Protein AF-A0A948SXX4-F1 (afdb_monomer_lite)

Radius of gyration: 22.9 Å; chains: 1; bounding box: 61×56×31 Å

Foldseek 3Di:
DKDKDKDKDLDVVVVVVVVVVCVVVQWAWDDWDDDDRMIMIMIMHDPDPDDDDPPPPPPDPDPDDDDDDPDDDDDD

Secondary structure (DSSP, 8-state):
-EEEEEEEES-HHHHHHHHHHHHHTTPEEEEEE--TT-EEEEEEEE--SS---------PPPPPPPPPP-------

Sequence (76 aa):
MLEYAALTSSDPSELARLMTERSAQGWEILQIVAPGSQVTAFARRAAIAGSVPSTAATVAPTPASPAPTPVSTPSP

Structure (mmCIF, N/CA/C/O backbone):
data_AF-A0A948SXX4-F1
#
_entry.id   AF-A0A948SXX4-F1
#
loop_
_atom_site.group_PDB
_atom_site.id
_atom_site.type_symbol
_atom_site.label_atom_id
_atom_site.label_alt_id
_atom_site.label_comp_id
_atom_site.label_asym_id
_atom_site.label_entity_id
_atom_site.label_seq_id
_atom_site.pdbx_PDB_ins_code
_atom_site.Cartn_x
_atom_site.Cartn_y
_atom_site.Cartn_z
_atom_site.occupancy
_atom_site.B_iso_or_equiv
_atom_site.auth_seq_id
_atom_site.auth_comp_id
_atom_site.auth_asym_id
_atom_site.auth_atom_id
_atom_site.pdbx_PDB_model_num
ATOM 1 N N . MET A 1 1 ? 16.892 1.871 -10.163 1.00 72.94 1 MET A N 1
ATOM 2 C CA . MET A 1 1 ? 16.637 2.851 -9.081 1.00 72.94 1 MET A CA 1
ATOM 3 C C . MET A 1 1 ? 15.448 2.348 -8.271 1.00 72.94 1 MET A C 1
ATOM 5 O O . MET A 1 1 ? 14.525 1.827 -8.886 1.00 72.94 1 MET A O 1
ATOM 9 N N . LEU A 1 2 ? 15.494 2.395 -6.936 1.00 81.88 2 LEU A N 1
ATOM 10 C CA . LEU A 1 2 ? 14.329 2.062 -6.104 1.00 81.88 2 LEU A CA 1
ATOM 11 C C . LEU A 1 2 ? 13.466 3.316 -5.948 1.00 81.88 2 LEU A C 1
ATOM 13 O O . LEU A 1 2 ? 13.977 4.360 -5.550 1.00 81.88 2 LEU A O 1
ATOM 17 N N . GLU A 1 3 ? 12.183 3.202 -6.263 1.00 88.44 3 GLU A N 1
ATOM 18 C CA . GLU A 1 3 ? 11.183 4.247 -6.075 1.00 88.44 3 GLU A CA 1
ATOM 19 C C . GLU A 1 3 ? 10.364 3.948 -4.816 1.00 88.44 3 GLU A C 1
ATOM 21 O O . GLU A 1 3 ? 10.026 2.794 -4.548 1.00 88.44 3 GLU A O 1
ATOM 26 N N . TYR A 1 4 ? 10.022 4.988 -4.057 1.00 88.75 4 TYR A N 1
ATOM 27 C CA . TYR A 1 4 ? 9.208 4.889 -2.845 1.00 88.75 4 TYR A CA 1
ATOM 28 C C . TYR A 1 4 ? 7.988 5.793 -2.954 1.00 88.75 4 TYR A C 1
ATOM 30 O O . TYR A 1 4 ? 8.040 6.856 -3.573 1.00 88.75 4 TYR A O 1
ATOM 38 N N . ALA A 1 5 ? 6.889 5.376 -2.336 1.00 88.81 5 ALA A N 1
ATOM 39 C CA . ALA A 1 5 ? 5.679 6.169 -2.248 1.00 88.81 5 ALA A CA 1
ATOM 40 C C . ALA A 1 5 ? 4.937 5.928 -0.940 1.00 88.81 5 ALA A C 1
ATOM 42 O O . ALA A 1 5 ? 4.948 4.825 -0.398 1.00 88.81 5 ALA A O 1
ATOM 43 N N . ALA A 1 6 ? 4.251 6.966 -0.480 1.00 90.56 6 ALA A N 1
ATOM 44 C CA . ALA A 1 6 ? 3.317 6.899 0.628 1.00 90.56 6 ALA A CA 1
ATOM 45 C C . ALA A 1 6 ? 1.913 7.223 0.108 1.00 90.56 6 ALA A C 1
ATOM 47 O O . ALA A 1 6 ? 1.727 8.200 -0.618 1.00 90.56 6 ALA A O 1
ATOM 48 N N . LEU A 1 7 ? 0.943 6.383 0.455 1.00 88.94 7 LEU A N 1
ATOM 49 C CA . LEU A 1 7 ? -0.475 6.593 0.191 1.00 88.94 7 LEU A CA 1
ATOM 50 C C . LEU A 1 7 ? -1.157 6.849 1.527 1.00 88.94 7 LEU A C 1
ATOM 52 O O . LEU A 1 7 ? -1.220 5.941 2.348 1.00 88.94 7 LEU A O 1
ATOM 56 N N . THR A 1 8 ? -1.647 8.064 1.748 1.00 90.38 8 THR A N 1
ATOM 57 C CA . THR A 1 8 ? -2.367 8.438 2.971 1.00 90.38 8 THR A CA 1
ATOM 58 C C . THR A 1 8 ? -3.829 8.691 2.640 1.00 90.38 8 THR A C 1
ATOM 60 O O . THR A 1 8 ? -4.125 9.458 1.727 1.00 90.38 8 THR A O 1
ATOM 63 N N . SER A 1 9 ? -4.731 8.057 3.385 1.00 86.69 9 SER A N 1
ATOM 64 C CA . SER A 1 9 ? -6.176 8.259 3.282 1.00 86.69 9 SER A CA 1
ATOM 65 C C . SER A 1 9 ? -6.840 8.097 4.648 1.00 86.69 9 SER A C 1
ATOM 67 O O . SER A 1 9 ? -6.439 7.241 5.439 1.00 86.69 9 SER A O 1
ATOM 69 N N . SER A 1 10 ? -7.887 8.882 4.901 1.00 87.31 10 SER A N 1
ATOM 70 C CA . SER A 1 10 ? -8.739 8.733 6.087 1.00 87.31 10 SER A CA 1
ATOM 71 C C . SER A 1 10 ? -9.763 7.610 5.914 1.00 87.31 10 SER A C 1
ATOM 73 O O . SER A 1 10 ? -10.292 7.107 6.901 1.00 87.31 10 SER A O 1
ATOM 75 N N . ASP A 1 11 ? -10.054 7.229 4.665 1.00 88.62 11 ASP A N 1
ATOM 76 C CA . ASP A 1 11 ? -10.973 6.141 4.339 1.00 88.62 11 ASP A CA 1
ATOM 77 C C . ASP A 1 11 ? -10.193 4.860 3.977 1.00 88.62 11 ASP A C 1
ATOM 79 O O . ASP A 1 11 ? -9.355 4.884 3.061 1.00 88.62 11 ASP A O 1
ATOM 83 N N . PRO A 1 12 ? -10.444 3.738 4.678 1.00 84.12 12 PRO A N 1
ATOM 84 C CA . PRO A 1 12 ? -9.722 2.489 4.456 1.00 84.12 12 PRO A CA 1
ATOM 85 C C . PRO A 1 12 ? -10.097 1.804 3.135 1.00 84.12 12 PRO A C 1
ATOM 87 O O . PRO A 1 12 ? -9.270 1.080 2.579 1.00 84.12 12 PRO A O 1
ATOM 90 N N . SER A 1 13 ? -11.305 2.032 2.612 1.00 89.00 13 SER A N 1
ATOM 91 C CA . SER A 1 13 ? -11.771 1.419 1.361 1.00 89.00 13 SER A CA 1
ATOM 92 C C . SER A 1 13 ? -11.074 2.055 0.160 1.00 89.00 13 SER A C 1
ATOM 94 O O . SER A 1 13 ? -10.557 1.349 -0.708 1.00 89.00 13 SER A O 1
ATOM 96 N N . GLU A 1 14 ? -10.974 3.384 0.153 1.00 90.50 14 GLU A N 1
ATOM 97 C CA . GLU A 1 14 ? -10.190 4.143 -0.823 1.00 90.50 14 GLU A CA 1
ATOM 98 C C . GLU A 1 14 ? -8.710 3.754 -0.766 1.00 90.50 14 GLU A C 1
ATOM 100 O O . GLU A 1 14 ? -8.096 3.502 -1.805 1.00 90.50 14 GLU A O 1
ATOM 105 N N . LEU A 1 15 ? -8.133 3.616 0.437 1.00 89.69 15 LEU A N 1
ATOM 106 C CA . LEU A 1 15 ? -6.740 3.188 0.569 1.00 89.69 15 LEU A CA 1
ATOM 107 C C . LEU A 1 15 ? -6.521 1.792 -0.022 1.00 89.69 15 LEU A C 1
ATOM 109 O O . LEU A 1 15 ? -5.581 1.599 -0.792 1.00 89.69 15 LEU A O 1
ATOM 113 N N . ALA A 1 16 ? -7.391 0.830 0.293 1.00 89.44 16 ALA A N 1
ATOM 114 C CA . ALA A 1 16 ? -7.304 -0.523 -0.249 1.00 89.44 16 ALA A CA 1
ATOM 115 C C . ALA A 1 16 ? -7.386 -0.526 -1.784 1.00 89.44 16 ALA A C 1
ATOM 117 O O . ALA A 1 16 ? -6.625 -1.238 -2.450 1.00 89.44 16 ALA A O 1
ATOM 118 N N . ARG A 1 17 ? -8.250 0.320 -2.361 1.00 93.12 17 ARG A N 1
ATOM 119 C CA . ARG A 1 17 ? -8.358 0.503 -3.813 1.00 93.12 17 ARG A CA 1
ATOM 120 C C . ARG A 1 17 ? -7.054 1.033 -4.409 1.00 93.12 17 ARG A C 1
ATOM 122 O O . ARG A 1 17 ? -6.530 0.444 -5.353 1.00 93.12 17 ARG A O 1
ATOM 129 N N . LEU A 1 18 ? -6.492 2.089 -3.820 1.00 90.81 18 LEU A N 1
ATOM 130 C CA . LEU A 1 18 ? -5.234 2.697 -4.262 1.00 90.81 18 LEU A CA 1
ATOM 131 C C . LEU A 1 18 ? -4.043 1.736 -4.131 1.00 90.81 18 LEU A C 1
ATOM 133 O O . LEU A 1 18 ? -3.180 1.689 -5.007 1.00 90.81 18 LEU A O 1
ATOM 137 N N . MET A 1 19 ? -3.994 0.940 -3.062 1.00 90.00 19 MET A N 1
ATOM 138 C CA . MET A 1 19 ? -2.963 -0.081 -2.858 1.00 90.00 19 MET A CA 1
ATOM 139 C C . 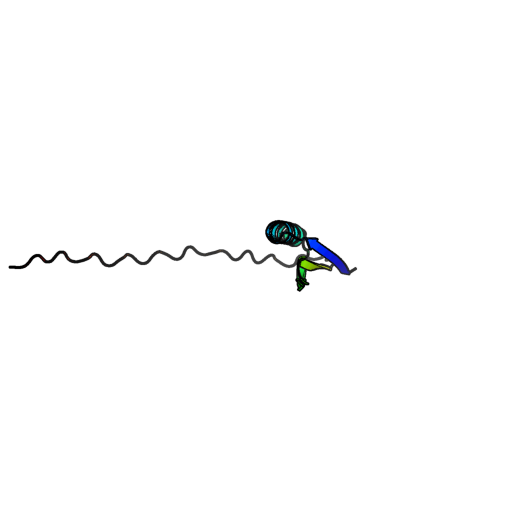MET A 1 19 ? -3.073 -1.216 -3.875 1.00 90.00 19 MET A C 1
ATOM 141 O O . MET A 1 19 ? -2.050 -1.680 -4.378 1.00 90.00 19 MET A O 1
ATOM 145 N N . THR A 1 20 ? -4.294 -1.635 -4.214 1.00 90.06 20 THR A N 1
ATOM 146 C CA . THR A 1 20 ? -4.543 -2.651 -5.247 1.00 90.06 20 THR A CA 1
ATOM 147 C C . THR A 1 20 ? -4.089 -2.152 -6.616 1.00 90.06 20 THR A C 1
ATOM 149 O O . THR A 1 20 ? -3.361 -2.846 -7.324 1.00 90.06 20 THR A O 1
ATOM 152 N N . GLU A 1 21 ? -4.439 -0.914 -6.965 1.00 90.75 21 GLU A N 1
ATOM 153 C CA . GLU A 1 21 ? -4.044 -0.297 -8.232 1.00 90.75 21 GLU A CA 1
ATOM 154 C C . GLU A 1 21 ? -2.523 -0.095 -8.328 1.00 90.75 21 GLU A C 1
ATOM 156 O O . GLU A 1 21 ? -1.910 -0.392 -9.354 1.00 90.75 21 GLU A O 1
ATOM 161 N N . ARG A 1 22 ? -1.882 0.344 -7.239 1.00 88.12 22 ARG A N 1
ATOM 162 C CA . ARG A 1 22 ? -0.417 0.411 -7.117 1.00 88.12 22 ARG A CA 1
ATOM 163 C C . ARG A 1 22 ? 0.224 -0.966 -7.280 1.00 88.12 22 ARG A C 1
ATOM 165 O O . ARG A 1 22 ? 1.206 -1.090 -8.009 1.00 88.12 22 ARG A O 1
ATOM 172 N N . SER A 1 23 ? -0.340 -1.994 -6.653 1.00 86.44 23 SER A N 1
ATOM 173 C CA . SER A 1 23 ? 0.169 -3.366 -6.752 1.00 86.44 23 SER A CA 1
ATOM 174 C C . SER A 1 23 ? 0.099 -3.896 -8.183 1.00 86.44 23 SER A C 1
ATOM 176 O O . SER A 1 23 ? 1.066 -4.481 -8.667 1.00 86.44 23 SER A O 1
ATOM 178 N N . ALA A 1 24 ? -0.982 -3.593 -8.909 1.00 87.69 24 ALA A N 1
ATOM 179 C CA . ALA A 1 24 ? -1.104 -3.906 -10.334 1.00 87.69 24 ALA A CA 1
ATOM 180 C C . ALA A 1 24 ? -0.051 -3.185 -11.200 1.00 87.69 24 ALA A C 1
ATOM 182 O O . ALA A 1 24 ? 0.399 -3.719 -12.209 1.00 87.69 24 ALA A O 1
ATOM 183 N N . GLN A 1 25 ? 0.397 -2.000 -10.780 1.00 87.44 25 GLN A N 1
ATOM 184 C CA . GLN A 1 25 ? 1.488 -1.246 -11.411 1.00 87.44 25 GLN A CA 1
ATOM 185 C C . GLN A 1 25 ? 2.896 -1.718 -10.986 1.00 87.44 25 GLN A C 1
ATOM 187 O O . GLN A 1 25 ? 3.890 -1.046 -11.283 1.00 87.44 25 GLN A O 1
ATOM 192 N N . GLY A 1 26 ? 2.998 -2.837 -10.263 1.00 86.94 26 GLY A N 1
ATOM 193 C CA . GLY A 1 26 ? 4.266 -3.404 -9.802 1.00 86.94 26 GLY A CA 1
ATOM 194 C C . GLY A 1 26 ? 4.840 -2.739 -8.550 1.00 86.94 26 GLY A C 1
ATOM 195 O O . GLY A 1 26 ? 6.035 -2.866 -8.289 1.00 86.94 26 GLY A O 1
ATOM 196 N N . TRP A 1 27 ? 4.026 -2.007 -7.785 1.00 90.75 27 TRP A N 1
ATOM 197 C CA . TRP A 1 27 ? 4.430 -1.507 -6.472 1.00 90.75 27 TRP A CA 1
ATOM 198 C C . TRP A 1 27 ? 4.203 -2.570 -5.398 1.00 90.75 27 TRP A C 1
ATOM 200 O O . TRP A 1 27 ? 3.120 -3.122 -5.265 1.00 90.75 27 TRP A O 1
ATOM 210 N N . GLU A 1 28 ? 5.210 -2.812 -4.576 1.00 88.62 28 GLU A N 1
ATOM 211 C CA . GLU A 1 28 ? 5.133 -3.686 -3.413 1.00 88.62 28 GLU A CA 1
ATOM 212 C C . GLU A 1 28 ? 4.797 -2.862 -2.168 1.00 88.62 28 GLU A C 1
ATOM 214 O O . GLU A 1 28 ? 5.495 -1.898 -1.843 1.00 88.62 28 GLU A O 1
ATOM 219 N N . ILE A 1 29 ? 3.739 -3.242 -1.456 1.00 89.50 29 ILE A N 1
ATOM 220 C CA . ILE A 1 29 ? 3.383 -2.638 -0.170 1.00 89.50 29 ILE A CA 1
ATOM 221 C C . ILE A 1 29 ? 4.294 -3.203 0.920 1.00 89.50 29 ILE A C 1
ATOM 223 O O . ILE A 1 29 ? 4.381 -4.413 1.099 1.00 89.50 29 ILE A O 1
ATOM 227 N N . LEU A 1 30 ? 4.930 -2.319 1.684 1.00 89.75 30 LEU A N 1
ATOM 228 C CA . LEU A 1 30 ? 5.861 -2.684 2.752 1.00 89.75 30 LEU A CA 1
ATOM 229 C C . LEU A 1 30 ? 5.217 -2.686 4.129 1.00 89.75 30 LEU A C 1
ATOM 231 O O . LEU A 1 30 ? 5.446 -3.584 4.931 1.00 89.75 30 LEU A O 1
ATOM 235 N N . GLN A 1 31 ? 4.473 -1.627 4.429 1.00 88.19 31 GLN A N 1
ATOM 236 C CA . GLN A 1 31 ? 3.920 -1.398 5.756 1.00 88.19 31 GLN A CA 1
ATOM 237 C C . GLN A 1 31 ? 2.721 -0.462 5.670 1.00 88.19 31 GLN A C 1
ATOM 239 O O . GLN A 1 31 ? 2.664 0.417 4.807 1.00 88.19 31 GLN A O 1
ATOM 244 N N . ILE A 1 32 ? 1.782 -0.648 6.590 1.00 89.50 32 ILE A N 1
ATOM 245 C CA . ILE A 1 32 ? 0.607 0.199 6.753 1.00 89.50 32 ILE A CA 1
ATOM 246 C C . ILE A 1 32 ? 0.619 0.698 8.192 1.00 89.50 32 ILE A C 1
ATOM 248 O O . ILE A 1 32 ? 0.702 -0.096 9.127 1.00 89.50 32 ILE A O 1
ATOM 252 N N . VAL A 1 33 ? 0.551 2.012 8.366 1.00 89.56 33 VAL A N 1
ATOM 253 C CA . VAL A 1 33 ? 0.568 2.680 9.666 1.00 89.56 33 VAL A CA 1
ATOM 254 C C . VAL A 1 33 ? -0.720 3.481 9.797 1.00 89.56 33 VAL A C 1
ATOM 256 O O . VAL A 1 33 ? -1.024 4.299 8.933 1.00 89.56 33 VAL A O 1
ATOM 259 N N . ALA A 1 34 ? -1.474 3.261 10.872 1.00 85.38 34 ALA A N 1
ATOM 260 C CA . ALA A 1 34 ? -2.752 3.930 11.119 1.00 85.38 34 ALA A CA 1
ATOM 261 C C . ALA A 1 34 ? -2.694 4.810 12.383 1.00 85.38 34 ALA A C 1
ATOM 263 O O . ALA A 1 34 ? -3.181 4.400 13.439 1.00 85.38 34 ALA A O 1
ATOM 264 N N . PRO A 1 35 ? -2.063 6.000 12.336 1.00 79.81 35 PRO A N 1
ATOM 265 C CA . PRO A 1 35 ? -2.083 6.915 13.468 1.00 79.81 35 PRO A CA 1
ATOM 266 C C . PRO A 1 35 ? -3.443 7.628 13.562 1.00 79.81 35 PRO A C 1
ATOM 268 O O . PRO A 1 35 ? -3.711 8.608 12.864 1.00 79.81 35 PRO A O 1
ATOM 271 N N . GLY A 1 36 ? -4.306 7.156 14.464 1.00 80.81 36 GLY A N 1
ATOM 272 C CA . GLY A 1 36 ? -5.580 7.810 14.775 1.00 80.81 36 GLY A CA 1
ATOM 273 C C . GLY A 1 36 ? -6.601 7.700 13.638 1.00 80.81 36 GLY A C 1
ATOM 274 O O . GLY A 1 36 ? -7.166 6.633 13.428 1.00 80.81 36 GLY A O 1
ATOM 275 N N . SER A 1 37 ? -6.865 8.808 12.936 1.00 80.56 37 SER A N 1
ATOM 276 C CA . SER A 1 37 ? -7.919 8.915 11.905 1.00 80.56 37 SER A CA 1
ATOM 277 C C . SER A 1 37 ? -7.422 8.806 10.461 1.00 80.56 37 SER A C 1
ATOM 279 O O . SER A 1 37 ? -8.218 8.939 9.537 1.00 80.56 37 SER A O 1
ATOM 281 N N . GLN A 1 38 ? -6.121 8.617 10.252 1.00 83.25 38 GLN A N 1
ATOM 282 C CA . GLN A 1 38 ? -5.508 8.512 8.928 1.00 83.25 38 GLN A CA 1
ATOM 283 C C . GLN A 1 38 ? -4.770 7.182 8.825 1.00 83.25 38 GLN A C 1
ATOM 285 O O . GLN A 1 38 ? -4.124 6.750 9.779 1.00 83.25 38 GLN A O 1
ATOM 290 N N . VAL A 1 39 ? -4.822 6.552 7.657 1.00 88.12 39 VAL A N 1
ATOM 291 C CA . VAL A 1 39 ? -4.086 5.326 7.354 1.00 88.12 39 VAL A CA 1
ATOM 292 C C . VAL A 1 39 ? -3.096 5.624 6.238 1.00 88.12 39 VAL A C 1
ATOM 294 O O . VAL A 1 39 ? -3.456 6.160 5.193 1.00 88.12 39 VAL A O 1
ATOM 297 N N . THR A 1 40 ? -1.827 5.305 6.474 1.00 89.56 40 THR A N 1
ATOM 298 C CA . THR A 1 40 ? -0.729 5.522 5.531 1.00 89.56 40 THR A CA 1
ATOM 299 C C . THR A 1 40 ? -0.097 4.197 5.143 1.00 89.56 40 THR A C 1
ATOM 301 O O . THR A 1 40 ? 0.438 3.493 5.993 1.00 89.56 40 THR A O 1
ATOM 304 N N . ALA A 1 41 ? -0.122 3.866 3.857 1.00 90.94 41 ALA A N 1
ATOM 305 C CA . ALA A 1 41 ? 0.567 2.717 3.293 1.00 90.94 41 ALA A CA 1
ATOM 306 C C . ALA A 1 41 ? 1.855 3.158 2.594 1.00 90.94 41 ALA A C 1
ATOM 308 O O . ALA A 1 41 ? 1.837 4.026 1.721 1.00 90.94 41 ALA A O 1
ATOM 309 N N . PHE A 1 42 ? 2.971 2.535 2.949 1.00 91.19 42 PHE A N 1
ATOM 310 C CA . PHE A 1 42 ? 4.252 2.743 2.290 1.00 91.19 42 PHE A CA 1
ATOM 311 C C . PHE A 1 42 ? 4.476 1.642 1.263 1.00 91.19 42 PHE A C 1
ATOM 313 O O . PHE A 1 42 ? 4.396 0.454 1.582 1.00 91.19 42 PHE A O 1
ATOM 320 N N . ALA A 1 43 ? 4.780 2.043 0.036 1.00 91.69 43 ALA A N 1
ATOM 321 C CA . ALA A 1 43 ? 5.023 1.160 -1.087 1.00 91.69 43 ALA A CA 1
ATOM 322 C C . ALA A 1 43 ? 6.389 1.449 -1.711 1.00 91.69 43 ALA A C 1
ATOM 324 O O . ALA A 1 43 ? 6.849 2.594 -1.729 1.00 91.69 43 ALA A O 1
ATOM 325 N N . ARG A 1 44 ? 7.024 0.422 -2.270 1.00 91.25 44 ARG A N 1
ATOM 326 C CA . ARG A 1 44 ? 8.234 0.561 -3.082 1.00 91.25 44 ARG A CA 1
ATOM 327 C C . ARG A 1 44 ? 8.046 -0.082 -4.442 1.00 91.25 44 ARG A C 1
ATOM 329 O O . ARG A 1 44 ? 7.362 -1.088 -4.568 1.00 91.25 44 ARG A O 1
ATOM 336 N N . ARG A 1 45 ? 8.707 0.457 -5.454 1.00 86.06 45 ARG A N 1
ATOM 337 C CA . ARG A 1 45 ? 8.852 -0.185 -6.756 1.00 86.06 45 ARG A CA 1
ATOM 338 C C . ARG A 1 45 ? 10.327 -0.212 -7.096 1.00 86.06 45 ARG A C 1
ATOM 340 O O . ARG A 1 45 ? 10.977 0.827 -7.184 1.00 86.06 45 ARG A O 1
ATOM 347 N N . ALA A 1 46 ? 10.882 -1.402 -7.269 1.00 74.38 46 ALA A N 1
ATOM 348 C CA . ALA A 1 46 ? 12.161 -1.500 -7.946 1.00 74.38 46 ALA A CA 1
ATOM 349 C C . ALA A 1 46 ? 11.919 -1.164 -9.423 1.00 74.38 46 ALA A C 1
ATOM 351 O O . ALA A 1 46 ? 10.987 -1.695 -10.023 1.00 74.38 46 ALA A O 1
ATOM 352 N N . ALA A 1 47 ? 12.737 -0.303 -10.030 1.00 61.75 47 ALA A N 1
ATOM 353 C CA . ALA A 1 47 ? 12.805 -0.228 -11.486 1.00 61.75 47 ALA A CA 1
ATOM 354 C C . ALA A 1 47 ? 13.412 -1.548 -11.995 1.00 61.75 47 ALA A C 1
ATOM 356 O O . ALA A 1 47 ? 14.624 -1.654 -12.180 1.00 61.75 47 ALA A O 1
ATOM 357 N N . ILE A 1 48 ? 12.589 -2.589 -12.101 1.00 56.44 48 ILE A N 1
ATOM 358 C CA . ILE A 1 48 ? 12.994 -3.910 -12.569 1.00 56.44 48 ILE A CA 1
ATOM 359 C C . ILE A 1 48 ? 12.919 -3.930 -14.094 1.00 56.44 48 ILE A C 1
ATOM 361 O O . ILE A 1 48 ? 11.846 -4.037 -14.682 1.00 56.44 48 ILE A O 1
ATOM 365 N N . ALA A 1 49 ? 14.086 -3.890 -14.737 1.00 50.66 49 ALA A N 1
ATOM 366 C CA . ALA A 1 49 ? 14.288 -4.622 -15.978 1.00 50.66 49 ALA A CA 1
ATOM 367 C C . ALA A 1 49 ? 14.309 -6.117 -15.615 1.00 50.66 49 ALA A C 1
ATOM 369 O O . ALA A 1 49 ? 15.362 -6.670 -15.313 1.00 50.66 49 ALA A O 1
ATOM 370 N N . GLY A 1 50 ? 13.137 -6.744 -15.531 1.00 50.81 50 GLY A N 1
ATOM 371 C CA . GLY A 1 50 ? 13.020 -8.167 -15.206 1.00 50.81 50 GLY A CA 1
ATOM 372 C C . GLY A 1 50 ? 11.832 -8.459 -14.306 1.00 50.81 50 GLY A C 1
ATOM 373 O O . GLY A 1 50 ? 11.895 -8.278 -13.094 1.00 50.81 50 GLY A O 1
ATOM 374 N N . SER A 1 51 ? 10.749 -8.907 -14.935 1.00 43.81 51 SER A N 1
ATOM 375 C CA . SER A 1 51 ? 9.538 -9.435 -14.317 1.00 43.81 51 SER A CA 1
ATOM 376 C C . SER A 1 51 ? 9.821 -10.364 -13.136 1.00 43.81 51 SER A C 1
ATOM 378 O O . SER A 1 51 ? 10.535 -11.354 -13.276 1.00 43.81 51 SER A O 1
ATOM 380 N N . VAL A 1 52 ? 9.157 -10.114 -12.009 1.00 50.81 52 VAL A N 1
ATOM 381 C CA . VAL A 1 52 ? 8.807 -11.186 -11.072 1.00 50.81 52 VAL A CA 1
ATOM 382 C C . VAL A 1 52 ? 7.436 -11.736 -11.480 1.00 50.81 52 VAL A C 1
ATOM 384 O O . VAL A 1 52 ? 6.541 -10.941 -11.784 1.00 50.81 52 VAL A O 1
ATOM 387 N N . PRO A 1 53 ? 7.247 -13.065 -11.562 1.00 48.78 53 PRO A N 1
ATOM 388 C CA . PRO A 1 53 ? 5.953 -13.623 -11.912 1.00 48.78 53 PRO A CA 1
ATOM 389 C C . PRO A 1 53 ? 4.953 -13.297 -10.804 1.00 48.78 53 PRO A C 1
ATOM 391 O O . PRO A 1 53 ? 5.157 -13.614 -9.633 1.00 48.78 53 PRO A O 1
ATOM 394 N N . SER A 1 54 ? 3.858 -12.653 -11.199 1.00 51.44 54 SER A N 1
ATOM 395 C CA . SER A 1 54 ? 2.658 -12.552 -10.385 1.00 51.44 54 SER A CA 1
ATOM 396 C C . SER A 1 54 ? 2.099 -13.968 -10.257 1.00 51.44 54 SER A C 1
ATOM 398 O O . SER A 1 54 ? 1.517 -14.500 -11.204 1.00 51.44 54 SER A O 1
ATOM 400 N N . THR A 1 55 ? 2.339 -14.628 -9.124 1.00 51.41 55 THR A N 1
ATOM 401 C CA . THR A 1 55 ? 1.672 -15.892 -8.807 1.00 51.41 55 THR A CA 1
ATOM 402 C C . THR A 1 55 ? 0.211 -15.567 -8.530 1.00 51.41 55 THR A C 1
ATOM 404 O O . THR A 1 55 ? -0.188 -15.345 -7.389 1.00 51.41 55 THR A O 1
ATOM 407 N N . ALA A 1 56 ? -0.588 -15.494 -9.593 1.00 47.94 56 ALA A N 1
ATOM 408 C CA . ALA A 1 56 ? -2.032 -15.552 -9.491 1.00 47.94 56 ALA A CA 1
ATOM 409 C C . ALA A 1 56 ? -2.367 -16.866 -8.777 1.00 47.94 56 ALA A C 1
ATOM 411 O O . ALA A 1 56 ? -2.231 -17.951 -9.347 1.00 47.94 56 ALA A O 1
ATOM 412 N N . ALA A 1 57 ? -2.738 -16.772 -7.501 1.00 51.19 57 ALA A N 1
ATOM 413 C CA . ALA A 1 57 ? -3.287 -17.891 -6.764 1.00 51.19 57 ALA A CA 1
ATOM 414 C C . ALA A 1 57 ? -4.568 -18.313 -7.490 1.00 51.19 57 ALA A C 1
ATOM 416 O O . ALA A 1 57 ? -5.618 -17.685 -7.363 1.00 51.19 57 ALA A O 1
ATOM 417 N N . THR A 1 58 ? -4.453 -19.354 -8.311 1.00 49.19 58 THR A N 1
ATOM 418 C CA . THR A 1 58 ? -5.599 -20.059 -8.870 1.00 49.19 58 THR A CA 1
ATOM 419 C C . THR A 1 58 ? -6.336 -20.653 -7.681 1.00 49.19 58 THR A C 1
ATOM 421 O O . THR A 1 58 ? -5.910 -21.657 -7.114 1.00 49.19 58 THR A O 1
ATOM 424 N N . VAL A 1 59 ? -7.409 -19.993 -7.252 1.00 55.34 59 VAL A N 1
ATOM 425 C CA . VAL A 1 59 ? -8.391 -20.583 -6.348 1.00 55.34 59 VAL A CA 1
ATOM 426 C C . VAL A 1 59 ? -9.009 -21.769 -7.080 1.00 55.34 59 VAL A C 1
ATOM 428 O O . VAL A 1 59 ? -9.885 -21.615 -7.927 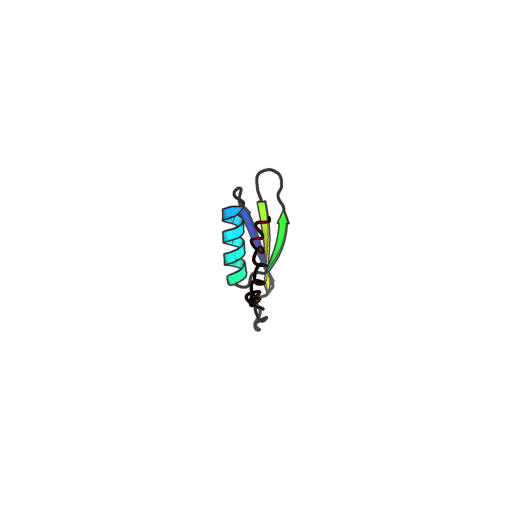1.00 55.34 59 VAL A O 1
ATOM 431 N N . ALA A 1 60 ? -8.490 -22.965 -6.808 1.00 51.94 60 ALA A N 1
ATOM 432 C CA . ALA A 1 60 ? -9.133 -24.196 -7.227 1.00 51.94 60 ALA A CA 1
ATOM 433 C C . ALA A 1 60 ? -10.534 -24.233 -6.588 1.00 51.94 60 ALA A C 1
ATOM 435 O O . ALA A 1 60 ? -10.638 -24.032 -5.372 1.00 51.94 60 ALA A O 1
ATOM 436 N N . PRO A 1 61 ? -11.615 -24.467 -7.354 1.00 51.12 61 PRO A N 1
ATOM 437 C CA . PRO A 1 61 ? -12.924 -24.668 -6.756 1.00 51.12 61 PRO A CA 1
ATOM 438 C C . PRO A 1 61 ? -12.847 -25.918 -5.878 1.00 51.12 61 PRO A C 1
ATOM 440 O O . PRO A 1 61 ? -12.570 -27.015 -6.360 1.00 51.12 61 PRO A O 1
ATOM 443 N N . THR A 1 62 ? -13.052 -25.755 -4.573 1.00 61.28 62 THR A N 1
ATOM 444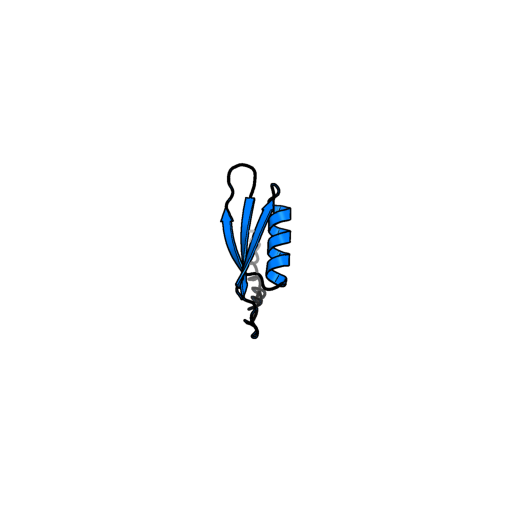 C CA . THR A 1 62 ? -13.252 -26.887 -3.669 1.00 61.28 62 THR A CA 1
ATOM 445 C C . THR A 1 62 ? -14.544 -27.577 -4.114 1.00 61.28 62 THR A C 1
ATOM 447 O O . THR A 1 62 ? -15.582 -26.910 -4.136 1.00 61.28 62 THR A O 1
ATOM 450 N N . PRO A 1 63 ? -14.542 -28.861 -4.513 1.00 54.25 63 PRO A N 1
ATOM 451 C CA . PRO A 1 63 ? -15.796 -29.548 -4.768 1.00 54.25 63 PRO A CA 1
ATOM 452 C C . PRO A 1 63 ? -16.567 -29.603 -3.448 1.00 54.25 63 PRO A C 1
ATOM 454 O O . PRO A 1 63 ? -16.068 -30.113 -2.443 1.00 54.25 63 PRO A O 1
ATOM 457 N N . ALA A 1 64 ? -17.765 -29.020 -3.436 1.00 58.53 64 ALA A N 1
ATOM 458 C CA . ALA A 1 64 ? -18.675 -29.124 -2.310 1.00 58.53 64 ALA A CA 1
ATOM 459 C C . ALA A 1 64 ? -18.934 -30.611 -2.024 1.00 58.53 64 ALA A C 1
ATOM 461 O O . ALA A 1 64 ? -19.384 -31.354 -2.896 1.00 58.53 64 ALA A O 1
ATOM 462 N N . SER A 1 65 ? -18.618 -31.041 -0.803 1.00 61.38 65 SER A N 1
ATOM 463 C CA . SER A 1 65 ? -18.980 -32.362 -0.293 1.00 61.38 65 SER A CA 1
ATOM 464 C C . SER A 1 65 ? -20.503 -32.520 -0.384 1.00 61.38 65 SER A C 1
ATOM 466 O O . SER A 1 65 ? -21.211 -31.642 0.117 1.00 61.38 65 SER A O 1
ATOM 468 N N . PRO A 1 66 ? -21.047 -33.589 -0.996 1.00 56.81 66 PRO A N 1
ATOM 469 C CA . PRO A 1 66 ? -22.485 -33.812 -0.979 1.00 56.81 66 PRO A CA 1
ATOM 470 C C . PRO A 1 66 ? -22.950 -33.991 0.472 1.00 56.81 66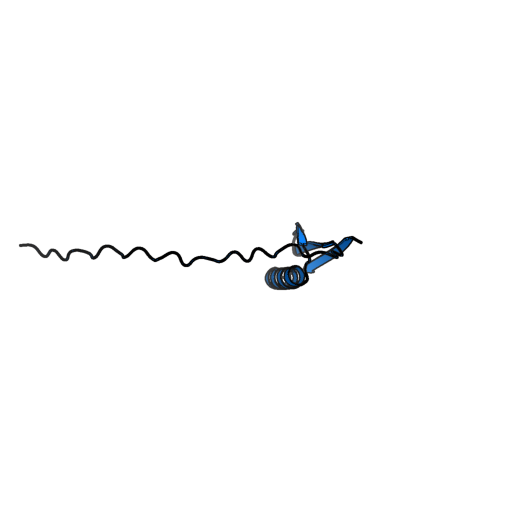 PRO A C 1
ATOM 472 O O . PRO A 1 66 ? -22.354 -34.743 1.246 1.00 56.81 66 PRO A O 1
ATOM 475 N N . ALA A 1 67 ? -23.990 -33.248 0.849 1.00 62.53 67 ALA A N 1
ATOM 476 C CA . ALA A 1 67 ? -24.634 -33.344 2.151 1.00 62.53 67 ALA A CA 1
ATOM 477 C C . ALA A 1 67 ? -25.227 -34.754 2.352 1.00 62.53 67 ALA A C 1
ATOM 479 O O . ALA A 1 67 ? -25.798 -35.302 1.404 1.00 62.53 67 ALA A O 1
ATOM 480 N N . PRO A 1 68 ? -25.140 -35.348 3.557 1.00 58.25 68 PRO A N 1
ATOM 481 C CA . PRO A 1 68 ? -25.856 -36.583 3.840 1.00 58.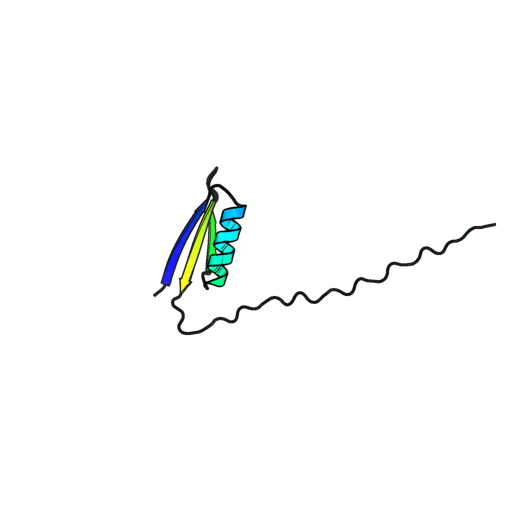25 68 PRO A CA 1
ATOM 482 C C . PRO A 1 68 ? -27.363 -36.305 3.780 1.00 58.25 68 PRO A C 1
ATOM 484 O O . PRO A 1 68 ? -27.870 -35.401 4.447 1.00 58.25 68 PRO A O 1
ATOM 487 N N . THR A 1 69 ? -28.087 -37.065 2.963 1.00 65.19 69 THR A N 1
ATOM 488 C CA . THR A 1 69 ? -29.550 -37.054 2.949 1.00 65.19 69 THR A CA 1
ATOM 489 C C . THR A 1 69 ? -30.068 -37.512 4.317 1.00 65.19 69 THR A C 1
ATOM 491 O O . THR A 1 69 ? -29.648 -38.567 4.800 1.00 65.19 69 THR A O 1
ATOM 494 N N . PRO A 1 70 ? -30.977 -36.768 4.976 1.00 60.16 70 PRO A N 1
ATOM 495 C CA . PRO A 1 70 ? -31.644 -37.285 6.159 1.00 60.16 70 PRO A CA 1
ATOM 496 C C . PRO A 1 70 ? -32.537 -38.448 5.721 1.00 60.16 70 PRO A C 1
ATOM 498 O O . PRO A 1 70 ? -33.482 -38.267 4.949 1.00 60.16 70 PRO A O 1
ATOM 501 N N . VAL A 1 71 ? -32.221 -39.656 6.190 1.00 62.47 71 VAL A N 1
ATOM 502 C CA . VAL A 1 71 ? -33.133 -40.794 6.072 1.00 62.47 71 VAL A CA 1
ATOM 503 C C . VAL A 1 71 ? -34.417 -40.412 6.804 1.00 62.47 71 VAL A C 1
ATOM 505 O O . VAL A 1 71 ? -34.430 -40.192 8.013 1.00 62.47 71 VAL A O 1
ATOM 508 N N . SER A 1 72 ? -35.496 -40.230 6.047 1.00 56.56 72 SER A N 1
ATOM 509 C CA . SER A 1 72 ? -36.819 -40.043 6.626 1.00 56.56 72 SER A CA 1
ATOM 510 C C . SER A 1 72 ? -37.272 -41.399 7.149 1.00 56.56 72 SER A C 1
ATOM 512 O O . SER A 1 72 ? -37.791 -42.213 6.392 1.00 56.56 72 SER A O 1
ATOM 514 N N . THR A 1 73 ? -37.042 -41.648 8.434 1.00 63.16 73 THR A N 1
ATOM 515 C CA . THR A 1 73 ? -37.725 -42.713 9.169 1.00 63.16 73 THR A CA 1
ATOM 516 C C . THR A 1 73 ? -38.985 -42.126 9.796 1.00 63.16 73 THR A C 1
ATOM 518 O O . THR A 1 73 ? -38.877 -41.380 10.769 1.00 63.16 73 THR A O 1
ATOM 521 N N . PRO A 1 74 ? -40.180 -42.484 9.313 1.00 57.44 74 PRO A N 1
ATOM 522 C CA . PRO A 1 74 ? -41.331 -42.594 10.191 1.00 57.44 74 PRO A CA 1
ATOM 523 C C . PRO A 1 74 ? -41.568 -44.068 10.560 1.00 57.44 74 PRO A C 1
ATOM 525 O O . PRO A 1 74 ? -41.869 -44.911 9.722 1.00 57.44 74 PRO A O 1
ATOM 528 N N . SER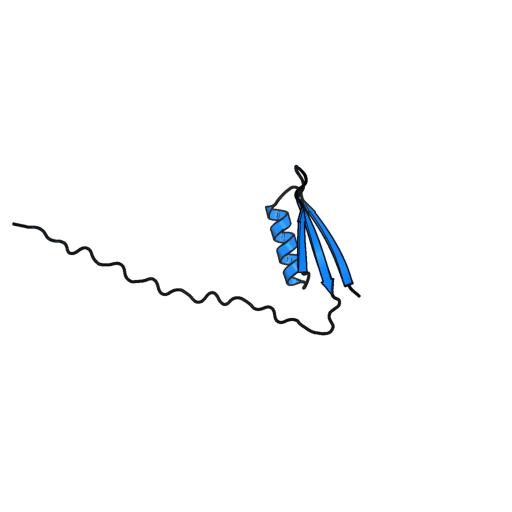 A 1 75 ? -41.360 -44.324 11.849 1.00 46.72 75 SER A N 1
ATOM 529 C CA . SER A 1 75 ? -41.891 -45.415 12.686 1.00 46.72 75 SER A CA 1
ATOM 530 C C . SER A 1 75 ? -43.340 -45.070 13.103 1.00 46.72 75 SER A C 1
ATOM 532 O O . SER A 1 75 ? -43.668 -43.880 13.012 1.00 46.72 75 SER A O 1
ATOM 534 N N . PRO A 1 76 ? -44.173 -45.951 13.700 1.00 58.47 76 PRO A N 1
ATOM 535 C CA . PRO A 1 76 ? -44.258 -47.420 13.708 1.00 58.47 76 PRO A CA 1
ATOM 536 C C . PRO A 1 76 ? -45.449 -47.986 12.898 1.00 58.47 76 PRO A C 1
ATOM 538 O O . PRO A 1 76 ? -46.326 -47.201 12.470 1.00 58.47 76 PRO A O 1
#

pLDDT: mean 74.77, std 16.51, range [43.81, 93.12]